Protein AF-A0A966N9E7-F1 (afdb_monomer_lite)

Structure (mmCIF, N/CA/C/O backbone):
data_AF-A0A966N9E7-F1
#
_entry.id   AF-A0A966N9E7-F1
#
loop_
_atom_site.group_PDB
_atom_site.id
_atom_site.type_symbol
_atom_site.label_atom_id
_atom_site.label_alt_id
_atom_site.label_comp_id
_atom_site.label_asym_id
_atom_site.label_entity_id
_atom_site.label_seq_id
_atom_site.pdbx_PDB_ins_code
_atom_site.Cartn_x
_atom_site.Cartn_y
_atom_site.Cartn_z
_atom_site.occupancy
_atom_site.B_iso_or_equiv
_atom_site.auth_seq_id
_atom_site.auth_comp_id
_atom_site.auth_asym_id
_atom_site.auth_atom_id
_atom_site.pdbx_PDB_model_num
ATOM 1 N N . ILE A 1 1 ? 15.141 5.833 -6.798 1.00 84.88 1 ILE A N 1
ATOM 2 C CA . ILE A 1 1 ? 13.857 5.102 -6.664 1.00 84.88 1 ILE A CA 1
ATOM 3 C C . ILE A 1 1 ? 12.825 6.108 -6.187 1.00 84.88 1 ILE A C 1
ATOM 5 O O . ILE A 1 1 ? 13.090 6.789 -5.201 1.00 84.88 1 ILE A O 1
ATOM 9 N N . ARG A 1 2 ? 11.713 6.253 -6.911 1.00 94.69 2 ARG A N 1
ATOM 10 C CA . ARG A 1 2 ? 10.601 7.150 -6.555 1.00 94.69 2 ARG A CA 1
ATOM 11 C C . ARG A 1 2 ? 9.371 6.301 -6.259 1.00 94.69 2 ARG A C 1
ATOM 13 O O . ARG A 1 2 ? 9.148 5.309 -6.941 1.00 94.69 2 ARG A O 1
ATOM 20 N N . ALA A 1 3 ? 8.571 6.697 -5.278 1.00 94.88 3 ALA A N 1
ATOM 21 C CA . ALA A 1 3 ? 7.286 6.069 -4.998 1.00 94.88 3 ALA A CA 1
ATOM 22 C C . ALA A 1 3 ? 6.179 7.119 -5.077 1.00 94.88 3 ALA A C 1
ATOM 24 O O . ALA A 1 3 ? 6.326 8.216 -4.537 1.00 94.88 3 ALA A O 1
ATOM 25 N N . GLN A 1 4 ? 5.084 6.787 -5.752 1.00 95.50 4 GLN A N 1
ATOM 26 C CA . GLN A 1 4 ? 3.886 7.613 -5.808 1.00 95.50 4 GLN A CA 1
ATOM 27 C C . GLN A 1 4 ? 2.730 6.822 -5.214 1.00 95.50 4 GLN A C 1
ATOM 29 O O . GLN A 1 4 ? 2.381 5.758 -5.719 1.00 95.50 4 GLN A O 1
ATOM 34 N N . SER A 1 5 ? 2.157 7.337 -4.130 1.00 96.81 5 SER A N 1
ATOM 35 C CA . SER A 1 5 ? 1.054 6.694 -3.428 1.00 96.81 5 SER A CA 1
ATOM 36 C C . SER A 1 5 ? -0.248 7.464 -3.594 1.00 96.81 5 SER A C 1
ATOM 38 O O . SER A 1 5 ? -0.263 8.691 -3.729 1.00 96.81 5 SER A O 1
ATOM 40 N N . ARG A 1 6 ? -1.360 6.729 -3.579 1.00 96.88 6 ARG A N 1
ATOM 41 C CA . ARG A 1 6 ? -2.710 7.288 -3.605 1.00 96.88 6 ARG A CA 1
ATOM 42 C C . ARG A 1 6 ? -3.609 6.530 -2.640 1.00 96.88 6 ARG A C 1
ATOM 44 O O . ARG A 1 6 ? -3.571 5.305 -2.561 1.00 96.88 6 ARG A O 1
ATOM 51 N N . LEU A 1 7 ? -4.452 7.269 -1.921 1.00 97.38 7 LEU A N 1
ATOM 52 C CA . LEU A 1 7 ? -5.515 6.675 -1.119 1.00 97.38 7 LEU A CA 1
ATOM 53 C C . LEU A 1 7 ? -6.668 6.235 -2.020 1.00 97.38 7 LEU A C 1
ATOM 55 O O . LEU A 1 7 ? -7.208 7.031 -2.788 1.00 97.38 7 LEU A O 1
ATOM 59 N N . LEU A 1 8 ? -7.056 4.973 -1.874 1.00 97.69 8 LEU A N 1
ATOM 60 C CA . LEU A 1 8 ? -8.238 4.399 -2.510 1.00 97.69 8 LEU A CA 1
ATOM 61 C C . LEU A 1 8 ? -9.452 4.506 -1.587 1.00 97.69 8 LEU A C 1
ATOM 63 O O . LEU A 1 8 ? -10.559 4.796 -2.033 1.00 97.69 8 LEU A O 1
ATOM 67 N N . LYS A 1 9 ? -9.243 4.300 -0.282 1.00 97.50 9 LYS A N 1
ATOM 68 C CA . LYS A 1 9 ? -10.288 4.393 0.738 1.00 97.50 9 LYS A CA 1
ATOM 69 C C . LYS A 1 9 ? -9.721 4.948 2.036 1.00 97.50 9 LYS A C 1
ATOM 71 O O . LYS A 1 9 ? -8.747 4.419 2.561 1.00 97.50 9 LYS A O 1
ATOM 76 N N . LEU A 1 10 ? -10.391 5.956 2.587 1.00 97.06 10 LEU A N 1
ATOM 77 C CA . LEU A 1 10 ? -10.131 6.488 3.923 1.00 97.06 10 LEU A CA 1
ATOM 78 C C . LEU A 1 10 ? -11.389 6.311 4.779 1.00 97.06 10 LEU A C 1
ATOM 80 O O . LEU A 1 10 ? -12.318 7.113 4.714 1.00 97.06 10 LEU A O 1
ATOM 84 N N . GLY A 1 11 ? -11.450 5.206 5.521 1.00 95.56 11 GLY A N 1
ATOM 85 C CA . GLY A 1 11 ? -12.534 4.915 6.457 1.00 95.56 11 GLY A CA 1
ATOM 86 C C . GLY A 1 11 ? -12.212 5.353 7.885 1.00 95.56 11 GLY A C 1
ATOM 87 O O . GLY A 1 11 ? -11.134 5.861 8.170 1.00 95.56 11 GLY A O 1
ATOM 88 N N . LYS A 1 12 ? -13.146 5.104 8.812 1.00 94.88 12 LYS A N 1
ATOM 89 C CA . LYS A 1 12 ? -12.931 5.359 10.248 1.00 94.88 12 LYS A CA 1
ATOM 90 C C . LYS A 1 12 ? -11.952 4.375 10.899 1.00 94.88 12 LYS A C 1
ATOM 92 O O . LYS A 1 12 ? -11.215 4.770 11.788 1.00 94.88 12 LYS A O 1
ATOM 97 N N . SER A 1 13 ? -11.971 3.112 10.468 1.00 96.00 13 SER A N 1
ATOM 98 C CA . SER A 1 13 ? -11.177 2.013 11.040 1.00 96.00 13 SER A CA 1
ATOM 99 C C . SER A 1 13 ? -10.208 1.367 10.047 1.00 96.00 13 SER A C 1
ATOM 101 O O . SER A 1 13 ? -9.397 0.539 10.441 1.00 96.00 13 SER A O 1
ATOM 103 N N . LEU A 1 14 ? -10.278 1.713 8.758 1.00 97.12 14 LEU A N 1
ATOM 104 C CA . LEU A 1 14 ? -9.461 1.091 7.717 1.00 97.12 14 LEU A CA 1
ATOM 105 C C . LEU A 1 14 ? -9.095 2.103 6.632 1.00 97.12 14 LEU A C 1
ATOM 107 O O . LEU A 1 14 ? -9.973 2.763 6.066 1.00 97.12 1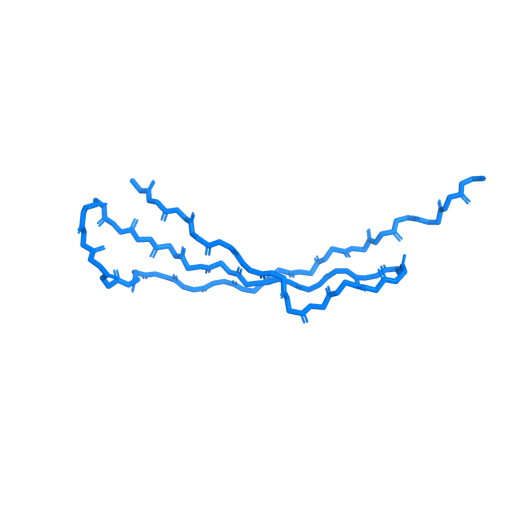4 LEU A O 1
ATOM 111 N N . VAL A 1 15 ? -7.808 2.156 6.306 1.00 98.12 15 VAL A N 1
ATOM 112 C CA . VAL A 1 15 ? -7.265 2.834 5.127 1.00 98.12 15 VAL A CA 1
ATOM 113 C C . VAL A 1 15 ? -6.859 1.792 4.100 1.00 98.12 15 VAL A C 1
ATOM 115 O O . VAL A 1 15 ? -6.267 0.773 4.453 1.00 98.12 15 VAL A O 1
ATOM 118 N N . VAL A 1 16 ? -7.145 2.067 2.832 1.00 98.25 16 VAL A N 1
ATOM 119 C CA . VAL A 1 16 ? -6.629 1.311 1.690 1.00 98.25 16 VAL A CA 1
ATOM 120 C C . VAL A 1 16 ? -5.940 2.291 0.754 1.00 98.25 16 VAL A C 1
ATOM 122 O O . VAL A 1 16 ? -6.523 3.316 0.385 1.00 98.25 16 VAL A O 1
ATOM 125 N N . GLY A 1 17 ? -4.711 1.982 0.370 1.00 98.19 17 GLY A N 1
ATOM 126 C CA . GLY A 1 17 ? -3.938 2.774 -0.573 1.00 98.19 17 GLY A CA 1
ATOM 127 C C . GLY A 1 17 ? -3.179 1.894 -1.547 1.00 98.19 17 GLY A C 1
ATOM 128 O O . GLY A 1 17 ? -2.964 0.705 -1.310 1.00 98.19 17 GLY A O 1
ATOM 129 N N . GLU A 1 18 ? -2.766 2.505 -2.640 1.00 98.12 18 GLU A N 1
ATOM 130 C CA . GLU A 1 18 ? -1.875 1.903 -3.617 1.00 98.12 18 GLU A CA 1
ATOM 131 C C . GLU A 1 18 ? -0.602 2.728 -3.765 1.00 98.12 18 GLU A C 1
ATOM 133 O O . GLU A 1 18 ? -0.585 3.929 -3.471 1.00 98.12 18 GLU A O 1
ATOM 138 N N . VAL A 1 19 ? 0.467 2.072 -4.206 1.00 97.62 19 VAL A N 1
ATOM 139 C CA . VAL A 1 19 ? 1.779 2.669 -4.427 1.00 97.62 19 VAL A CA 1
ATOM 140 C C . VAL A 1 19 ? 2.356 2.145 -5.734 1.00 97.62 19 VAL A C 1
ATOM 142 O O . VAL A 1 19 ? 2.490 0.937 -5.919 1.00 97.62 19 VAL A O 1
ATOM 145 N N . PHE A 1 20 ? 2.743 3.064 -6.611 1.00 97.38 20 PHE A N 1
ATOM 146 C CA . PHE A 1 20 ? 3.549 2.784 -7.793 1.00 97.38 20 PHE A CA 1
ATOM 147 C C . PHE A 1 20 ? 5.008 3.128 -7.504 1.00 97.38 20 PHE A C 1
ATOM 149 O O . PHE A 1 20 ? 5.310 4.205 -6.978 1.00 97.38 20 PHE A O 1
ATOM 156 N N . ILE A 1 21 ? 5.911 2.210 -7.833 1.00 97.00 21 ILE A N 1
ATOM 157 C CA . ILE A 1 21 ? 7.354 2.353 -7.635 1.00 97.00 21 ILE A CA 1
ATOM 158 C C . ILE A 1 21 ? 8.009 2.535 -9.000 1.00 97.00 21 ILE A C 1
ATOM 160 O O . ILE A 1 21 ? 7.764 1.753 -9.913 1.00 97.00 21 ILE A O 1
ATOM 164 N N . TYR A 1 22 ? 8.871 3.540 -9.114 1.00 96.88 22 TYR A N 1
ATOM 165 C CA . TYR A 1 22 ? 9.559 3.930 -10.342 1.00 96.88 22 TYR A CA 1
ATOM 166 C C . TYR A 1 22 ? 11.075 3.861 -10.154 1.00 96.88 22 TYR A C 1
ATOM 168 O O . TYR A 1 22 ? 11.614 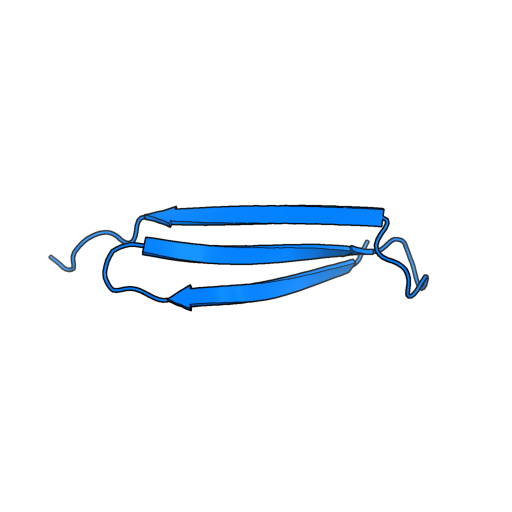4.188 -9.080 1.00 96.88 22 TYR A O 1
ATOM 176 N N . SER A 1 23 ? 11.770 3.473 -11.220 1.00 95.56 23 SER A N 1
ATOM 177 C CA . SER A 1 23 ? 13.230 3.438 -11.263 1.00 95.56 23 SER A CA 1
ATOM 178 C C . SER A 1 23 ? 13.783 4.720 -11.875 1.00 95.56 23 SER A C 1
ATOM 180 O O . SER A 1 23 ? 13.383 5.119 -12.960 1.00 95.56 23 SER A O 1
ATOM 182 N N . GLY A 1 24 ? 14.734 5.362 -11.192 1.00 90.31 24 GLY A N 1
ATOM 183 C CA . GLY A 1 24 ? 15.404 6.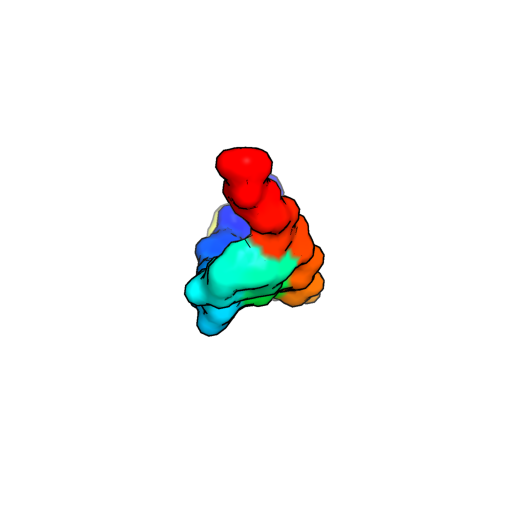558 -11.713 1.00 90.31 24 GLY A CA 1
ATOM 184 C C . GLY A 1 24 ? 14.435 7.643 -12.205 1.00 90.31 24 GLY A C 1
ATOM 185 O O . GLY A 1 24 ? 13.557 8.077 -11.457 1.00 90.31 24 GLY A O 1
ATOM 186 N N . SER A 1 25 ? 14.645 8.081 -13.446 1.00 89.88 25 SER A N 1
ATOM 187 C CA . SER A 1 25 ? 13.825 9.056 -14.175 1.00 89.88 25 SER A CA 1
ATOM 188 C C . SER A 1 25 ? 12.851 8.411 -15.167 1.00 89.88 25 SER A C 1
ATOM 190 O O . SER A 1 25 ? 12.240 9.129 -15.955 1.00 89.88 25 SER A O 1
ATOM 192 N N . ASP A 1 26 ? 12.750 7.081 -15.170 1.00 92.06 26 ASP A N 1
AT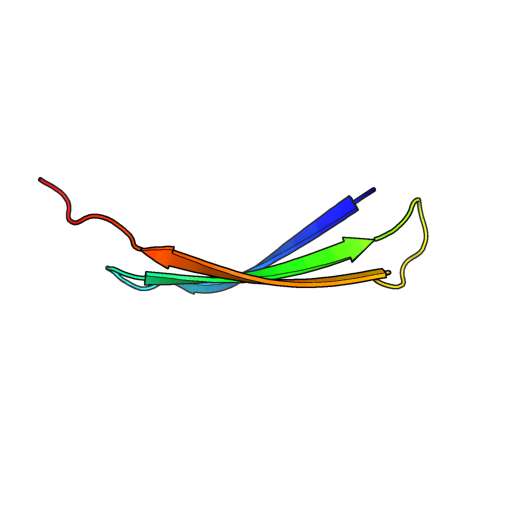OM 193 C CA . ASP A 1 26 ? 11.847 6.355 -16.056 1.00 92.06 26 ASP A CA 1
ATOM 194 C C . ASP A 1 26 ? 10.386 6.636 -15.648 1.00 92.06 26 ASP A C 1
ATOM 196 O O . ASP A 1 26 ? 10.052 6.508 -14.458 1.00 92.06 26 ASP A O 1
ATOM 200 N N . PRO A 1 27 ? 9.522 7.087 -16.579 1.00 90.31 27 PRO A N 1
ATOM 201 C CA . PRO A 1 27 ? 8.112 7.314 -16.291 1.00 90.31 27 PRO A CA 1
ATOM 202 C C . PRO A 1 27 ? 7.325 6.022 -16.045 1.00 90.31 27 PRO A C 1
ATOM 204 O O . PRO A 1 27 ? 6.256 6.104 -15.434 1.00 90.31 27 PRO A O 1
ATOM 207 N N . ASP A 1 28 ? 7.823 4.859 -16.468 1.00 95.38 28 ASP A N 1
ATOM 208 C CA . ASP A 1 28 ? 7.104 3.598 -16.325 1.00 95.38 28 ASP A CA 1
ATOM 209 C C . ASP A 1 28 ? 7.337 2.965 -14.937 1.00 95.38 28 ASP A C 1
ATOM 211 O O . ASP A 1 28 ? 8.466 2.903 -14.430 1.00 95.38 28 ASP A O 1
ATOM 215 N N . PRO A 1 29 ? 6.270 2.502 -14.257 1.00 95.50 29 PRO A N 1
ATOM 216 C CA . PRO A 1 29 ? 6.405 1.888 -12.947 1.00 95.50 29 PRO A CA 1
ATOM 217 C C . PRO A 1 29 ? 7.009 0.485 -13.063 1.00 95.50 29 PRO A C 1
ATOM 219 O O . PRO A 1 29 ? 6.552 -0.353 -13.835 1.00 95.50 29 PRO A O 1
ATOM 222 N N . ILE A 1 30 ? 7.994 0.202 -12.214 1.00 96.94 30 ILE A N 1
ATOM 223 C CA . ILE A 1 30 ? 8.640 -1.113 -12.113 1.00 96.94 30 ILE A CA 1
ATOM 224 C C . ILE A 1 30 ? 7.922 -2.055 -11.140 1.00 96.94 30 ILE A C 1
ATOM 226 O O . ILE A 1 30 ? 8.141 -3.262 -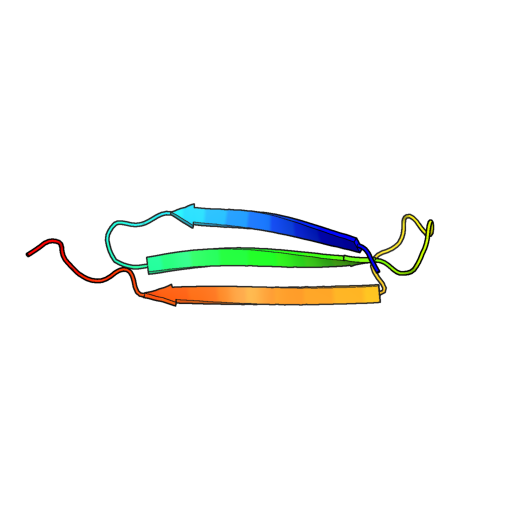11.179 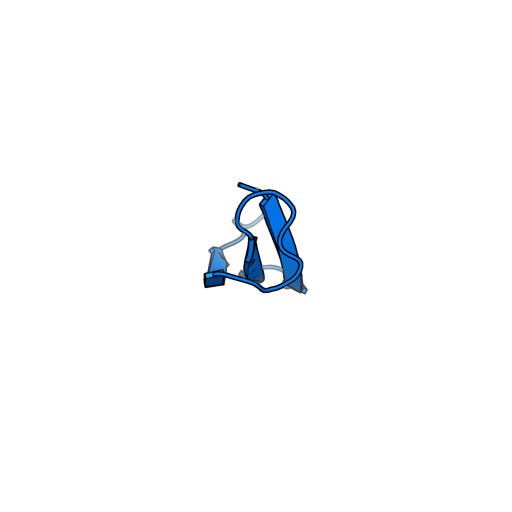1.00 96.94 30 ILE A O 1
ATOM 230 N N . ALA A 1 31 ? 7.087 -1.519 -10.245 1.00 97.25 31 ALA A N 1
ATOM 231 C CA . ALA A 1 31 ? 6.268 -2.312 -9.335 1.00 97.25 31 ALA A CA 1
ATOM 232 C C . ALA A 1 31 ? 5.017 -1.550 -8.880 1.00 97.25 31 ALA A C 1
ATOM 234 O O . ALA A 1 31 ? 4.997 -0.317 -8.827 1.00 97.25 31 ALA A O 1
ATOM 235 N N . HIS A 1 32 ? 3.991 -2.310 -8.496 1.00 97.12 32 HIS A N 1
ATOM 236 C CA . HIS A 1 32 ? 2.760 -1.818 -7.882 1.00 97.12 32 HIS A CA 1
ATOM 237 C C . HIS A 1 32 ? 2.466 -2.617 -6.616 1.00 97.12 32 HIS A C 1
ATOM 239 O O . HIS A 1 32 ? 2.653 -3.833 -6.581 1.00 97.12 32 HIS A O 1
ATOM 245 N N . ALA A 1 33 ? 2.032 -1.921 -5.571 1.00 97.62 33 ALA A N 1
ATOM 246 C CA . ALA A 1 33 ? 1.663 -2.531 -4.306 1.00 97.62 33 ALA A CA 1
ATOM 247 C C . ALA A 1 33 ? 0.386 -1.900 -3.755 1.00 97.62 33 ALA A C 1
ATOM 249 O O . ALA A 1 33 ? 0.192 -0.687 -3.815 1.00 97.62 33 ALA A O 1
ATOM 250 N N . THR A 1 34 ? -0.454 -2.729 -3.143 1.00 97.69 34 THR A N 1
ATOM 251 C CA . THR A 1 34 ? -1.619 -2.294 -2.371 1.00 97.69 34 THR A CA 1
ATOM 252 C C . THR A 1 34 ? -1.360 -2.516 -0.892 1.00 97.69 34 THR A C 1
ATOM 254 O O . THR A 1 34 ? -0.896 -3.588 -0.502 1.00 97.69 34 THR A O 1
ATOM 257 N N . ALA A 1 35 ? -1.693 -1.532 -0.065 1.00 97.31 35 ALA A N 1
ATOM 258 C CA . ALA A 1 35 ? -1.534 -1.611 1.377 1.00 97.31 35 ALA A CA 1
ATOM 259 C C . ALA A 1 35 ? -2.845 -1.281 2.088 1.00 97.31 35 ALA A C 1
ATOM 261 O O . ALA A 1 35 ? -3.600 -0.388 1.690 1.00 97.31 35 ALA A O 1
ATOM 262 N N . THR A 1 36 ? -3.082 -1.991 3.184 1.00 97.75 36 THR A N 1
ATOM 263 C CA . THR A 1 36 ? -4.204 -1.754 4.088 1.00 97.75 36 THR A CA 1
ATOM 264 C C . THR A 1 36 ? -3.686 -1.474 5.487 1.00 97.75 36 THR A C 1
ATOM 266 O O . THR A 1 36 ? -2.830 -2.206 5.981 1.00 97.75 36 THR A O 1
ATOM 269 N N . TYR A 1 37 ? -4.225 -0.446 6.137 1.00 97.38 37 TYR A N 1
ATOM 270 C CA . TYR A 1 37 ? -3.863 -0.081 7.504 1.00 97.38 37 TYR A CA 1
ATOM 271 C C . TYR A 1 37 ? -5.107 0.025 8.384 1.00 97.38 37 TYR A C 1
ATOM 273 O O . TYR A 1 37 ? -6.059 0.727 8.037 1.00 97.38 37 TYR A O 1
ATOM 281 N N . SER A 1 38 ? -5.089 -0.662 9.527 1.00 97.44 38 SER A N 1
ATOM 282 C CA . SER A 1 38 ? -6.150 -0.577 10.532 1.00 97.44 38 SER A CA 1
ATOM 283 C C . SER A 1 38 ? -5.958 0.677 11.382 1.00 97.44 38 SER A C 1
ATOM 285 O O . SER A 1 38 ? -4.934 0.815 12.045 1.00 97.44 38 SER A O 1
ATOM 287 N N . ILE A 1 39 ? -6.947 1.573 11.391 1.00 96.62 39 ILE A N 1
ATOM 288 C CA . ILE A 1 39 ? -6.942 2.784 12.220 1.00 96.62 39 ILE A CA 1
ATOM 289 C C . ILE A 1 39 ? -7.458 2.423 13.620 1.00 96.62 39 ILE A C 1
ATOM 291 O O . ILE A 1 39 ? -8.602 1.970 13.736 1.00 96.62 39 ILE A O 1
ATOM 295 N N . PRO A 1 40 ? -6.662 2.632 14.683 1.00 95.06 40 PRO A N 1
ATOM 296 C CA . PRO A 1 40 ? -7.120 2.420 16.051 1.00 95.06 40 PRO A CA 1
ATOM 297 C C . PRO A 1 40 ? -8.255 3.389 16.430 1.00 95.06 40 PRO A C 1
ATOM 299 O O . PRO A 1 40 ? -8.258 4.537 15.973 1.00 95.06 40 PRO A O 1
ATOM 302 N N . PRO A 1 41 ? -9.212 2.974 17.282 1.00 92.31 41 PRO A N 1
ATOM 303 C CA . PRO A 1 41 ? -10.215 3.888 17.818 1.00 92.31 41 PRO A CA 1
ATOM 304 C C . PRO A 1 41 ? -9.540 4.981 18.656 1.00 92.31 41 PRO A C 1
ATOM 306 O O . PRO A 1 41 ? -8.526 4.740 19.311 1.00 92.31 41 PRO A O 1
ATOM 309 N N . LYS A 1 42 ? -10.109 6.190 18.642 1.00 86.25 42 LYS A N 1
ATOM 310 C CA . LYS A 1 42 ? -9.684 7.246 19.567 1.00 86.25 42 LYS A CA 1
ATOM 311 C C . LYS A 1 42 ? -10.086 6.826 20.983 1.00 86.25 42 LYS A C 1
ATOM 313 O O . LYS A 1 42 ? -11.223 6.393 21.165 1.00 86.25 42 LYS A O 1
ATOM 318 N N . SER A 1 43 ? -9.138 6.898 21.918 1.00 73.06 43 SER A N 1
ATOM 319 C CA . SER A 1 43 ? -9.382 6.717 23.355 1.00 73.06 43 SER A CA 1
ATOM 320 C C . SER A 1 43 ? -10.402 7.715 23.887 1.00 73.06 43 SER A C 1
ATOM 322 O O . SER A 1 43 ? -10.478 8.831 23.319 1.00 73.06 43 SER A O 1
#

Secondary structure (DSSP, 8-state):
-EEEEEEEEE-SSEEEEEEEEE-TT-SSEEEEEEEEEEPPPP-

pLDDT: mean 95.05, std 4.57, range [73.06, 98.25]

Radius of gyration: 13.44 Å; chains: 1; bounding box: 28×12×40 Å

Foldseek 3Di:
DDKDKDWPDDDPFKTKIKIFDDDDPDPDGPDIDIDMDTDDDDD

Sequence (43 aa):
IRAQSRLLKLGKSLVVGEVFIYSGSDPDPIAHATATYSIPPKS